Protein AF-A0A1Y4T769-F1 (afdb_monomer_lite)

Structure (mmCIF, N/CA/C/O backbone):
data_AF-A0A1Y4T769-F1
#
_entry.id   AF-A0A1Y4T769-F1
#
loop_
_atom_site.group_PDB
_atom_site.id
_atom_site.type_symbol
_atom_site.label_atom_id
_atom_site.label_alt_id
_atom_site.label_comp_id
_atom_site.label_asym_id
_atom_site.label_entity_id
_atom_site.label_seq_id
_atom_site.pdbx_PDB_ins_code
_atom_site.Cartn_x
_atom_site.Cartn_y
_atom_site.Cartn_z
_atom_site.occupancy
_atom_site.B_iso_or_equiv
_atom_site.auth_seq_id
_atom_site.auth_comp_id
_atom_site.auth_asym_id
_atom_site.auth_atom_id
_atom_site.pdbx_PDB_model_num
ATOM 1 N N . MET A 1 1 ? -13.156 21.981 20.671 1.00 37.50 1 MET A N 1
ATOM 2 C CA . MET A 1 1 ? -13.822 21.165 19.630 1.00 37.50 1 MET A CA 1
ATOM 3 C C . MET A 1 1 ? -13.003 19.905 19.395 1.00 37.50 1 MET A C 1
ATOM 5 O O . MET A 1 1 ? -11.906 20.004 18.865 1.00 37.50 1 MET A O 1
ATOM 9 N N . SER A 1 2 ? -13.472 18.734 19.830 1.00 39.44 2 SER A N 1
ATOM 10 C CA . SER A 1 2 ? -12.835 17.467 19.451 1.00 39.44 2 SER A CA 1
ATOM 11 C C . SER A 1 2 ? -13.298 17.098 18.044 1.00 39.44 2 SER A C 1
ATOM 13 O O . SER A 1 2 ? -14.459 16.734 17.863 1.00 39.44 2 SER A O 1
ATOM 15 N N . LEU A 1 3 ? -12.422 17.207 17.047 1.00 48.12 3 LEU A N 1
ATOM 16 C CA . LEU A 1 3 ? -12.679 16.635 15.726 1.00 48.12 3 LEU A CA 1
ATOM 17 C C . LEU A 1 3 ? -12.810 15.117 15.894 1.00 48.12 3 LEU A C 1
ATOM 19 O O . LEU A 1 3 ? -11.828 14.422 16.156 1.00 48.12 3 LEU A O 1
ATOM 23 N N . THR A 1 4 ? -14.031 14.597 15.791 1.00 55.31 4 THR A N 1
ATOM 24 C CA . THR A 1 4 ? -14.309 13.160 15.766 1.00 55.31 4 THR A CA 1
ATOM 25 C C . THR A 1 4 ? -13.906 12.608 14.400 1.00 55.31 4 THR A C 1
ATOM 27 O O . THR A 1 4 ? -14.740 12.299 13.555 1.00 55.31 4 THR A O 1
ATOM 30 N N . LEU A 1 5 ? -12.595 12.510 14.156 1.00 62.31 5 LEU A N 1
ATOM 31 C CA . LEU A 1 5 ? -12.047 11.834 12.981 1.00 62.31 5 LEU A CA 1
ATOM 32 C C . LEU A 1 5 ? -12.505 10.371 13.007 1.00 62.31 5 LEU A C 1
ATOM 34 O O . LEU A 1 5 ? -12.062 9.564 13.825 1.00 62.31 5 LEU A O 1
ATOM 38 N N . THR A 1 6 ? -13.458 10.049 12.134 1.00 71.69 6 THR A N 1
ATOM 39 C CA . THR A 1 6 ? -14.013 8.701 12.009 1.00 71.69 6 THR A CA 1
ATOM 40 C C . THR A 1 6 ? -13.158 7.858 11.080 1.00 71.69 6 THR A C 1
ATOM 42 O O . THR A 1 6 ? -12.373 8.371 10.279 1.00 71.69 6 THR A O 1
ATOM 45 N N . ARG A 1 7 ? -13.342 6.531 11.144 1.00 73.75 7 ARG A N 1
ATOM 46 C CA . ARG A 1 7 ? -12.541 5.626 10.320 1.00 73.75 7 ARG A CA 1
ATOM 47 C C . ARG A 1 7 ? -12.678 5.842 8.813 1.00 73.75 7 ARG A C 1
ATOM 49 O O . ARG A 1 7 ? -11.733 5.677 8.051 1.00 73.75 7 ARG A O 1
ATOM 56 N N . LYS A 1 8 ? -13.843 6.333 8.406 1.00 77.75 8 LYS A N 1
ATOM 57 C CA . LYS A 1 8 ? -14.161 6.673 7.021 1.00 77.75 8 LYS A CA 1
ATOM 58 C C . LYS A 1 8 ? -13.274 7.787 6.468 1.00 77.75 8 LYS A C 1
ATOM 60 O O . LYS A 1 8 ? -12.891 7.716 5.306 1.00 77.75 8 LYS A O 1
ATOM 65 N N . THR A 1 9 ? -12.930 8.784 7.286 1.00 79.81 9 THR A N 1
ATOM 66 C CA . THR A 1 9 ? -12.164 9.949 6.829 1.00 79.81 9 THR A CA 1
ATOM 67 C C . THR A 1 9 ? -10.761 9.556 6.377 1.00 79.81 9 THR A C 1
ATOM 69 O O . THR A 1 9 ? -10.325 10.000 5.321 1.00 79.81 9 THR A O 1
ATOM 72 N N . TYR A 1 10 ? -10.068 8.674 7.103 1.00 82.94 10 TYR A N 1
ATOM 73 C CA . TYR A 1 10 ? -8.731 8.253 6.678 1.00 82.94 10 TYR A CA 1
ATOM 74 C C . TYR A 1 10 ? -8.758 7.213 5.553 1.00 82.94 10 TYR A C 1
ATOM 76 O O . TYR A 1 10 ? -7.892 7.272 4.686 1.00 82.94 10 TYR A O 1
ATOM 84 N N . TYR A 1 11 ? -9.757 6.319 5.490 1.00 84.69 11 TYR A N 1
ATOM 85 C CA . TYR A 1 11 ? -9.912 5.453 4.312 1.00 84.69 11 TYR A CA 1
ATOM 86 C C . TYR A 1 11 ? -10.133 6.289 3.044 1.00 84.69 11 TYR A C 1
ATOM 88 O O . TYR A 1 11 ? -9.580 5.961 2.001 1.00 84.69 11 TYR A O 1
ATOM 96 N N . LEU A 1 12 ? -10.869 7.402 3.138 1.00 84.75 12 LEU A N 1
ATOM 97 C CA . LEU A 1 12 ? -11.077 8.326 2.021 1.00 84.75 12 LEU A CA 1
ATOM 98 C C . LEU A 1 12 ? -9.780 9.031 1.593 1.00 84.75 12 LEU A C 1
ATOM 100 O O . LEU A 1 12 ? -9.513 9.117 0.397 1.00 84.75 12 LEU A O 1
ATOM 104 N N . LEU A 1 13 ? -8.941 9.462 2.544 1.00 85.25 13 LEU A N 1
ATOM 105 C CA . LEU A 1 13 ? -7.601 9.989 2.237 1.00 85.25 13 LEU A CA 1
ATOM 106 C C . LEU A 1 13 ? -6.728 8.945 1.531 1.00 85.25 13 LEU A C 1
ATOM 108 O O . LEU A 1 13 ? -6.054 9.266 0.555 1.00 85.25 13 LEU A O 1
ATOM 112 N N . GLY A 1 14 ? -6.787 7.690 1.980 1.00 85.75 14 GLY A N 1
ATOM 113 C CA . GLY A 1 14 ? -6.108 6.577 1.325 1.00 85.75 14 GLY A CA 1
ATOM 114 C C . GLY A 1 14 ? -6.614 6.327 -0.099 1.00 85.75 14 GLY A C 1
ATOM 115 O O . GLY A 1 14 ? -5.809 6.117 -1.002 1.00 85.75 14 GLY A O 1
ATOM 116 N N . ILE A 1 15 ? -7.931 6.387 -0.329 1.00 88.44 15 ILE A N 1
ATOM 117 C CA . ILE A 1 15 ? -8.523 6.225 -1.669 1.00 88.44 15 ILE A CA 1
ATOM 118 C C . ILE A 1 15 ? -8.044 7.345 -2.596 1.00 88.44 15 ILE A C 1
ATOM 120 O O . ILE A 1 15 ? -7.664 7.068 -3.732 1.00 88.44 15 ILE A O 1
ATOM 124 N N . LEU A 1 16 ? -7.996 8.588 -2.107 1.00 87.94 16 LEU A N 1
ATOM 125 C CA . LEU A 1 16 ? -7.474 9.720 -2.873 1.00 87.94 16 LEU A CA 1
ATOM 126 C C . LEU A 1 16 ? -5.983 9.537 -3.205 1.00 87.94 16 LEU A C 1
ATOM 128 O O . LEU A 1 16 ? -5.581 9.747 -4.347 1.00 87.94 16 LEU A O 1
ATOM 132 N N . ALA A 1 17 ? -5.177 9.066 -2.246 1.00 86.69 17 ALA A N 1
ATOM 133 C CA . ALA A 1 17 ? -3.767 8.747 -2.472 1.00 86.69 17 ALA A CA 1
ATOM 134 C C . ALA A 1 17 ? -3.585 7.669 -3.551 1.00 86.69 17 ALA A C 1
ATOM 136 O O . ALA A 1 17 ? -2.731 7.783 -4.432 1.00 86.69 17 ALA A O 1
ATOM 137 N N . VAL A 1 18 ? -4.402 6.616 -3.498 1.00 89.00 18 VAL A N 1
ATOM 138 C CA . VAL A 1 18 ? -4.386 5.549 -4.498 1.00 89.00 18 VAL A CA 1
ATOM 139 C C . VAL A 1 18 ? -4.821 6.068 -5.866 1.00 89.00 18 VAL A C 1
ATOM 141 O O . VAL A 1 18 ? -4.182 5.712 -6.849 1.00 89.00 18 VAL A O 1
ATOM 144 N N . ALA A 1 19 ? -5.828 6.938 -5.949 1.00 87.56 19 ALA A N 1
ATOM 145 C CA . ALA A 1 19 ? -6.260 7.534 -7.213 1.00 87.56 19 ALA A CA 1
ATOM 146 C C . ALA A 1 19 ? -5.136 8.347 -7.881 1.00 87.56 19 ALA A C 1
ATOM 148 O O . ALA A 1 19 ? -4.890 8.191 -9.077 1.00 87.56 19 ALA A O 1
ATOM 149 N N . CYS A 1 20 ? -4.394 9.145 -7.105 1.00 85.50 20 CYS A N 1
ATOM 150 C CA . CYS A 1 20 ? -3.212 9.857 -7.599 1.00 85.50 20 CYS A CA 1
ATOM 151 C C . CYS A 1 20 ? -2.125 8.889 -8.102 1.00 85.50 20 CYS A C 1
ATOM 153 O O . CYS A 1 20 ? -1.580 9.086 -9.190 1.00 85.50 20 CYS A O 1
ATOM 155 N N . ASN A 1 21 ? -1.852 7.809 -7.360 1.00 85.81 21 ASN A N 1
ATOM 156 C CA . ASN A 1 21 ? -0.893 6.786 -7.783 1.00 85.81 21 ASN A CA 1
ATOM 157 C C . ASN A 1 21 ? -1.349 6.024 -9.038 1.00 85.81 21 ASN A C 1
ATOM 159 O O . ASN A 1 21 ? -0.516 5.730 -9.890 1.00 85.81 21 ASN A O 1
ATOM 163 N N . MET A 1 22 ? -2.645 5.726 -9.177 1.00 87.81 22 MET A N 1
ATOM 164 C CA . MET A 1 22 ? -3.218 5.078 -10.362 1.00 87.81 22 MET A CA 1
ATOM 165 C C . MET A 1 22 ? -3.055 5.947 -11.604 1.00 87.81 22 MET A C 1
ATOM 167 O O . MET A 1 22 ? -2.607 5.458 -12.637 1.00 87.81 22 MET A O 1
ATOM 171 N N . PHE A 1 23 ? -3.384 7.238 -11.502 1.00 85.94 23 PHE A N 1
ATOM 172 C CA . PHE A 1 23 ? -3.234 8.173 -12.616 1.00 85.94 23 PHE A CA 1
ATOM 173 C C . PHE A 1 23 ? -1.783 8.235 -13.091 1.00 85.94 23 PHE A C 1
ATOM 175 O O . PHE A 1 23 ? -1.490 8.150 -14.280 1.00 85.94 23 PHE A O 1
ATOM 182 N N . ASN A 1 24 ? -0.860 8.292 -12.140 1.00 84.06 24 ASN A N 1
ATOM 183 C CA . ASN A 1 24 ? 0.553 8.304 -12.448 1.00 84.06 24 ASN A CA 1
ATOM 184 C C . ASN A 1 24 ? 1.072 6.957 -13.001 1.00 84.06 24 ASN A C 1
ATOM 186 O O . ASN A 1 24 ? 1.889 6.940 -13.919 1.00 84.06 24 ASN A O 1
ATOM 190 N N . ALA A 1 25 ? 0.563 5.826 -12.512 1.00 84.06 25 ALA A N 1
ATOM 191 C CA . ALA A 1 25 ? 0.874 4.513 -13.072 1.00 84.06 25 ALA A CA 1
ATOM 192 C C . ALA A 1 25 ? 0.408 4.383 -14.534 1.00 84.06 25 ALA A C 1
ATOM 194 O O . ALA A 1 25 ? 1.129 3.816 -15.349 1.00 84.06 25 ALA A O 1
ATOM 195 N N . ILE A 1 26 ? -0.746 4.960 -14.890 1.00 85.75 26 ILE A N 1
ATOM 196 C CA . ILE A 1 26 ? -1.226 5.009 -16.280 1.00 85.75 26 ILE A CA 1
ATOM 197 C C . ILE A 1 26 ? -0.269 5.828 -17.156 1.00 85.75 26 ILE A C 1
ATOM 199 O O . ILE A 1 26 ? 0.095 5.372 -18.235 1.00 85.75 26 ILE A O 1
ATOM 203 N N . LEU A 1 27 ? 0.200 6.985 -16.682 1.00 83.88 27 LEU A N 1
ATOM 204 C CA . LEU A 1 27 ? 1.161 7.811 -17.428 1.00 83.88 27 LEU A CA 1
ATOM 205 C C . LEU A 1 27 ? 2.496 7.095 -17.673 1.00 83.88 27 LEU A C 1
ATOM 207 O O . LEU A 1 27 ? 3.067 7.188 -18.760 1.00 83.88 27 LEU A O 1
ATOM 211 N N . LEU A 1 28 ? 2.968 6.329 -16.686 1.00 80.81 28 LEU A N 1
ATOM 212 C CA . LEU A 1 28 ? 4.160 5.488 -16.827 1.00 80.81 28 LEU A CA 1
ATOM 213 C C . LEU A 1 28 ? 3.974 4.371 -17.865 1.00 80.81 28 LEU A C 1
ATOM 215 O O . LEU A 1 28 ? 4.945 3.970 -18.506 1.00 80.81 28 LEU A O 1
ATOM 219 N N . LEU A 1 29 ? 2.747 3.872 -18.046 1.00 82.00 29 LEU A N 1
ATOM 220 C CA . LEU A 1 29 ? 2.419 2.878 -19.074 1.00 82.00 29 LEU A CA 1
ATOM 221 C C . LEU A 1 29 ? 2.307 3.496 -20.473 1.00 82.00 29 LEU A C 1
ATOM 223 O O . LEU A 1 29 ? 2.632 2.828 -21.451 1.00 82.00 29 LEU A O 1
ATOM 227 N N . THR A 1 30 ? 1.907 4.766 -20.589 1.00 80.44 30 THR A N 1
ATOM 228 C CA . THR A 1 30 ? 1.845 5.488 -21.875 1.00 80.44 30 THR A CA 1
ATOM 229 C C . THR A 1 30 ? 3.195 6.061 -22.318 1.00 80.44 30 THR A C 1
ATOM 231 O O . THR A 1 30 ? 3.254 6.793 -23.304 1.00 80.44 30 THR A O 1
ATOM 234 N N . GLY A 1 31 ? 4.283 5.768 -21.596 1.00 69.62 31 GLY A N 1
ATOM 235 C CA . GLY A 1 31 ? 5.624 6.290 -21.885 1.00 69.62 31 GLY A CA 1
ATOM 236 C C . GLY A 1 31 ? 5.773 7.792 -21.622 1.00 69.62 31 GLY A C 1
ATOM 237 O O . GLY A 1 31 ? 6.761 8.397 -22.034 1.00 69.62 31 GLY A O 1
ATOM 238 N N . SER A 1 32 ? 4.794 8.407 -20.955 1.00 69.50 32 SER A N 1
ATOM 239 C CA . SER A 1 32 ? 4.824 9.819 -20.581 1.00 69.50 32 SER A CA 1
ATOM 240 C C . SER A 1 32 ? 5.658 10.014 -19.315 1.00 69.50 32 SER A C 1
ATOM 242 O O . SER A 1 32 ? 5.808 9.100 -18.500 1.00 69.50 32 SER A O 1
ATOM 244 N N . THR A 1 33 ? 6.220 11.209 -19.133 1.00 64.50 33 THR A N 1
ATOM 245 C CA . THR A 1 33 ? 6.970 11.518 -17.913 1.00 64.50 33 THR A CA 1
ATOM 246 C C . THR A 1 33 ? 6.046 11.439 -16.692 1.00 64.50 33 THR A C 1
ATOM 248 O O . THR A 1 33 ? 4.904 11.906 -16.753 1.00 64.50 33 THR A O 1
ATOM 251 N N . PRO A 1 34 ? 6.502 10.838 -15.578 1.00 62.59 34 PRO A N 1
ATOM 252 C CA . PRO A 1 34 ? 5.689 10.750 -14.375 1.00 62.59 34 PRO A CA 1
ATOM 253 C C . PRO A 1 34 ? 5.382 12.147 -13.833 1.00 62.59 34 PRO A C 1
ATOM 255 O O . PRO A 1 34 ? 6.224 13.052 -13.864 1.00 62.59 34 PRO A O 1
ATOM 258 N N . LEU A 1 35 ? 4.171 12.321 -13.304 1.00 59.94 35 LEU A N 1
ATOM 259 C CA . LEU A 1 35 ? 3.781 13.561 -12.643 1.00 59.94 35 LEU A CA 1
ATOM 260 C C . LEU A 1 35 ? 4.380 13.579 -11.241 1.00 59.94 35 LEU A C 1
ATOM 262 O O . LEU A 1 35 ? 3.765 13.095 -10.289 1.00 59.94 35 LEU A O 1
ATOM 266 N N . SER A 1 36 ? 5.547 14.208 -11.108 1.00 67.56 36 SER A N 1
ATOM 267 C CA . SER A 1 36 ? 6.223 14.403 -9.818 1.00 67.56 36 SER A CA 1
ATOM 268 C C . SER A 1 36 ? 5.284 14.977 -8.747 1.00 67.56 36 SER A C 1
ATOM 270 O O . SER A 1 36 ? 5.287 14.529 -7.603 1.00 67.56 36 SER A O 1
ATOM 272 N N . LEU A 1 37 ? 4.403 15.911 -9.126 1.00 69.88 37 LEU A N 1
ATOM 273 C CA . LEU A 1 37 ? 3.389 16.483 -8.238 1.00 69.88 37 LEU A CA 1
ATOM 274 C C . LEU A 1 37 ? 2.369 15.439 -7.748 1.00 69.88 37 LEU A C 1
ATOM 276 O O . LEU A 1 37 ? 2.051 15.403 -6.561 1.00 69.88 37 LEU A O 1
ATOM 280 N N . GLY A 1 38 ? 1.846 14.602 -8.648 1.00 70.31 38 GLY A N 1
ATOM 281 C CA . GLY A 1 38 ? 0.799 13.627 -8.326 1.00 70.31 38 GLY A CA 1
ATOM 282 C C . GLY A 1 38 ? 1.288 12.560 -7.353 1.00 70.31 38 GLY A C 1
ATOM 283 O O . GLY A 1 38 ? 0.574 12.185 -6.423 1.00 70.31 38 GLY A O 1
ATOM 284 N N . GLU A 1 39 ? 2.536 12.132 -7.510 1.00 72.44 39 GLU A N 1
ATOM 285 C CA . GLU A 1 39 ? 3.163 11.205 -6.575 1.00 72.44 39 GLU A CA 1
ATOM 286 C C . GLU A 1 39 ? 3.463 11.847 -5.228 1.00 72.44 39 GLU A C 1
ATOM 288 O O . GLU A 1 39 ? 3.131 11.260 -4.202 1.00 72.44 39 GLU A O 1
ATOM 293 N N . ASN A 1 40 ? 3.997 13.069 -5.206 1.00 76.50 40 ASN A N 1
ATOM 294 C CA . ASN A 1 40 ? 4.221 13.795 -3.956 1.00 76.50 40 ASN A CA 1
ATOM 295 C C . ASN A 1 40 ? 2.910 13.958 -3.165 1.00 76.50 40 ASN A C 1
ATOM 297 O O . ASN A 1 40 ? 2.877 13.715 -1.958 1.00 76.50 40 ASN A O 1
ATOM 301 N N . ILE A 1 41 ? 1.802 14.277 -3.845 1.00 79.75 41 ILE A N 1
ATOM 302 C CA . ILE A 1 41 ? 0.466 14.333 -3.232 1.00 79.75 41 ILE A CA 1
ATOM 303 C C . ILE A 1 41 ? 0.055 12.957 -2.694 1.00 79.75 41 ILE A C 1
ATOM 305 O O . ILE A 1 41 ? -0.391 12.858 -1.551 1.00 79.75 41 ILE A O 1
ATOM 309 N N . ALA A 1 42 ? 0.233 11.883 -3.469 1.00 82.31 42 ALA A N 1
ATOM 310 C CA . ALA A 1 42 ? -0.100 10.528 -3.034 1.00 82.31 42 ALA A CA 1
ATOM 311 C C . ALA A 1 42 ? 0.713 10.084 -1.806 1.00 82.31 42 ALA A C 1
ATOM 313 O O . ALA A 1 42 ? 0.166 9.472 -0.882 1.00 82.31 42 ALA A O 1
ATOM 314 N N . PHE A 1 43 ? 2.003 10.418 -1.765 1.00 80.44 43 PHE A N 1
ATOM 315 C CA . PHE A 1 43 ? 2.886 10.166 -0.629 1.00 80.44 43 PHE A CA 1
ATOM 316 C C . PHE A 1 43 ? 2.419 10.922 0.615 1.00 80.44 43 PHE A C 1
ATOM 318 O O . PHE A 1 43 ? 2.222 10.306 1.664 1.00 80.44 43 PHE A O 1
ATOM 325 N N . VAL A 1 44 ? 2.161 12.226 0.497 1.00 83.00 44 VAL A N 1
ATOM 326 C CA . VAL A 1 44 ? 1.678 13.055 1.613 1.00 83.00 44 VAL A CA 1
ATOM 327 C C . VAL A 1 44 ? 0.328 12.558 2.128 1.00 83.00 44 VAL A C 1
ATOM 329 O O . VAL A 1 44 ? 0.148 12.419 3.336 1.00 83.00 44 VAL A O 1
ATOM 332 N N . LEU A 1 45 ? -0.610 12.224 1.238 1.00 84.94 45 LEU A N 1
ATOM 333 C CA . LEU A 1 45 ? -1.918 11.685 1.620 1.00 84.94 45 LEU A CA 1
ATOM 334 C C . LEU A 1 45 ? -1.802 10.325 2.321 1.00 84.94 45 LEU A C 1
ATOM 336 O O . LEU A 1 45 ? -2.494 10.089 3.313 1.00 84.94 45 LEU A O 1
ATOM 340 N N . THR A 1 46 ? -0.901 9.452 1.859 1.00 85.19 46 THR A N 1
ATOM 341 C CA . THR A 1 46 ? -0.614 8.169 2.523 1.00 85.19 46 THR A CA 1
ATOM 342 C C . THR A 1 46 ? -0.003 8.400 3.909 1.00 85.19 46 THR A C 1
ATOM 344 O O . THR A 1 46 ? -0.396 7.748 4.877 1.00 85.19 46 THR A O 1
ATOM 347 N N . GLY A 1 47 ? 0.903 9.372 4.042 1.00 83.31 47 GLY A N 1
ATOM 348 C CA . GLY A 1 47 ? 1.478 9.764 5.328 1.00 83.31 47 GLY A CA 1
ATOM 349 C C . GLY A 1 47 ? 0.434 10.320 6.303 1.00 83.31 47 GLY A C 1
ATOM 350 O O . GLY A 1 47 ? 0.376 9.894 7.457 1.00 83.31 47 GLY A O 1
ATOM 351 N N . LEU A 1 48 ? -0.450 11.204 5.830 1.00 84.50 48 LEU A N 1
ATOM 352 C CA . LEU A 1 48 ? -1.565 11.743 6.615 1.00 84.50 48 LEU A CA 1
ATOM 353 C C . LEU A 1 48 ? -2.538 10.647 7.058 1.00 84.50 48 LEU A C 1
ATOM 355 O O . LEU A 1 48 ? -2.967 10.643 8.212 1.00 84.50 48 LEU A O 1
ATOM 359 N N . MET A 1 49 ? -2.849 9.689 6.179 1.00 86.88 49 MET A N 1
ATOM 360 C CA . MET A 1 49 ? -3.665 8.523 6.523 1.00 86.88 49 MET A CA 1
ATOM 361 C C . MET A 1 49 ? -3.057 7.755 7.705 1.00 86.88 49 MET A C 1
ATOM 363 O O . MET A 1 49 ? -3.769 7.456 8.664 1.00 86.88 49 MET A O 1
ATOM 367 N N . LEU A 1 50 ? -1.751 7.469 7.670 1.00 83.50 50 LEU A N 1
ATOM 368 C CA . LEU A 1 50 ? -1.054 6.740 8.737 1.00 83.50 50 LEU A CA 1
ATOM 369 C C . LEU A 1 50 ? -0.986 7.535 10.049 1.00 83.50 50 LEU A C 1
ATOM 371 O O . LEU A 1 50 ? -1.200 6.962 11.119 1.00 83.50 50 LEU A O 1
ATOM 375 N N . LEU A 1 51 ? -0.738 8.846 9.983 1.00 83.50 51 LEU A N 1
ATOM 376 C CA . LEU A 1 51 ? -0.735 9.727 11.157 1.00 83.50 51 LEU A CA 1
ATOM 377 C C . LEU A 1 51 ? -2.107 9.798 11.823 1.00 83.50 51 LEU A C 1
ATOM 379 O O . LEU A 1 51 ? -2.218 9.648 13.041 1.00 83.50 51 LEU A O 1
ATOM 383 N N . PHE A 1 52 ? -3.163 9.997 11.037 1.00 82.31 52 PHE A N 1
ATOM 384 C CA . PHE A 1 52 ? -4.522 10.035 11.569 1.00 82.31 52 PHE A CA 1
ATOM 385 C C . PHE A 1 52 ? -4.956 8.683 12.116 1.00 82.31 52 PHE A C 1
ATOM 387 O O . PHE A 1 52 ? -5.644 8.651 13.135 1.00 82.31 52 PHE A O 1
ATOM 394 N N . LEU A 1 53 ? -4.506 7.578 11.516 1.00 79.69 53 LEU A N 1
ATOM 395 C CA . LEU A 1 53 ? -4.703 6.250 12.083 1.00 79.69 53 LEU A CA 1
ATOM 396 C C . LEU A 1 53 ? -4.016 6.143 13.454 1.00 79.69 53 LEU A C 1
ATOM 398 O O . LEU A 1 53 ? -4.673 5.791 14.430 1.00 79.69 53 LEU A O 1
ATOM 402 N N . ALA A 1 54 ? -2.743 6.535 13.572 1.00 77.12 54 ALA A N 1
ATOM 403 C CA . ALA A 1 54 ? -2.006 6.526 14.842 1.00 77.12 54 ALA A CA 1
ATOM 404 C C . ALA A 1 54 ? -2.650 7.415 15.928 1.00 77.12 54 ALA A C 1
ATOM 406 O O . ALA A 1 54 ? -2.600 7.088 17.117 1.00 77.12 54 ALA A O 1
ATOM 407 N N . ALA A 1 55 ? -3.288 8.517 15.528 1.00 74.88 55 ALA A N 1
ATOM 408 C CA . ALA A 1 55 ? -3.948 9.461 16.428 1.00 74.88 55 ALA A CA 1
ATOM 409 C C . ALA A 1 55 ? -5.290 8.958 17.003 1.00 74.88 55 ALA A C 1
ATOM 411 O O . ALA A 1 55 ? -5.831 9.569 17.929 1.00 74.88 55 ALA A O 1
ATOM 412 N N . LEU A 1 56 ? -5.845 7.844 16.509 1.00 74.31 56 LEU A N 1
ATOM 413 C CA . LEU A 1 56 ? -7.123 7.323 17.002 1.00 74.31 56 LEU A CA 1
ATOM 414 C C . LEU A 1 56 ? -7.023 6.831 18.452 1.00 74.31 56 LEU A C 1
ATOM 416 O O . LEU A 1 56 ? -6.114 6.096 18.843 1.00 74.31 56 LEU A O 1
ATOM 420 N N . ARG A 1 57 ? -8.026 7.185 19.264 1.00 55.66 57 ARG A N 1
ATOM 421 C CA . ARG A 1 57 ? -8.105 6.783 20.680 1.00 55.66 57 ARG A CA 1
ATOM 422 C C . ARG A 1 57 ? -8.236 5.267 20.886 1.00 55.66 57 ARG A C 1
ATOM 424 O O . ARG A 1 57 ? -7.685 4.763 21.853 1.00 55.66 57 ARG A O 1
ATOM 431 N N . ASN A 1 58 ? -8.872 4.549 19.959 1.00 64.75 58 ASN A N 1
ATOM 432 C CA . ASN A 1 58 ? -9.231 3.126 20.097 1.00 64.75 58 ASN A CA 1
ATOM 433 C C . ASN A 1 58 ? -8.199 2.148 19.500 1.00 64.75 58 ASN A C 1
ATOM 435 O O . ASN A 1 58 ? -8.574 1.086 19.008 1.00 64.75 58 ASN A O 1
ATOM 439 N N . ILE A 1 59 ? -6.920 2.521 19.464 1.00 67.25 59 ILE A N 1
ATOM 440 C CA . ILE A 1 59 ? -5.836 1.696 18.911 1.00 67.25 59 ILE A CA 1
ATOM 441 C C . ILE A 1 59 ? -4.835 1.386 20.025 1.00 67.25 59 ILE A C 1
ATOM 443 O O . ILE A 1 59 ? -4.536 2.257 20.849 1.00 67.25 59 ILE A O 1
ATOM 447 N N . SER A 1 60 ? -4.330 0.151 20.065 1.00 74.31 60 SER A N 1
ATOM 448 C CA . SER A 1 60 ? -3.360 -0.280 21.077 1.00 74.31 60 SER A CA 1
ATOM 449 C C . SER A 1 60 ? -2.018 0.446 20.906 1.00 74.31 60 SER A C 1
ATOM 451 O O . SER A 1 60 ? -1.660 0.877 19.809 1.00 74.31 60 SER A O 1
ATOM 453 N N . GLY A 1 61 ? -1.245 0.594 21.987 1.00 74.88 61 GLY A N 1
ATOM 454 C CA . GLY A 1 61 ? 0.023 1.339 21.951 1.00 74.88 61 GLY A CA 1
ATOM 455 C C . GLY A 1 61 ? 1.029 0.808 20.918 1.00 74.88 61 GLY A C 1
ATOM 456 O O . GLY A 1 61 ? 1.719 1.590 20.266 1.00 74.88 61 GLY A O 1
ATOM 457 N N . SER A 1 62 ? 1.057 -0.509 20.700 1.00 77.00 62 SER A N 1
ATOM 458 C CA . SER A 1 62 ? 1.934 -1.155 19.717 1.00 77.00 62 SER A CA 1
ATOM 459 C C . SER A 1 62 ? 1.519 -0.876 18.266 1.00 77.00 62 SER A C 1
ATOM 461 O O . SER A 1 62 ? 2.375 -0.664 17.411 1.00 77.00 62 SER A O 1
ATOM 463 N N . GLU A 1 63 ? 0.221 -0.815 17.972 1.00 76.94 63 GLU A N 1
ATOM 464 C CA . GLU A 1 63 ? -0.302 -0.457 16.646 1.00 76.94 63 GLU A CA 1
ATOM 465 C C . GLU A 1 63 ? -0.041 1.017 16.315 1.00 76.94 63 GLU A C 1
ATOM 467 O O . GLU A 1 63 ? 0.340 1.335 15.187 1.00 76.94 63 GLU A O 1
ATOM 472 N N . LYS A 1 64 ? -0.159 1.912 17.304 1.00 79.56 64 LYS A N 1
ATOM 473 C CA . LYS A 1 64 ? 0.196 3.332 17.142 1.00 79.56 64 LYS A CA 1
ATOM 474 C C . LYS A 1 64 ? 1.668 3.504 16.797 1.00 79.56 64 LYS A C 1
ATOM 476 O O . LYS A 1 64 ? 1.988 4.214 15.846 1.00 79.56 64 LYS A O 1
ATOM 481 N N . ALA A 1 65 ? 2.547 2.811 17.523 1.00 78.88 65 ALA A N 1
ATOM 482 C CA . ALA A 1 65 ? 3.981 2.831 17.259 1.00 78.88 65 ALA A CA 1
ATOM 483 C C . ALA A 1 65 ? 4.309 2.317 15.848 1.00 78.88 65 ALA A C 1
ATOM 485 O O . ALA A 1 65 ? 5.116 2.926 15.155 1.00 78.88 65 ALA A O 1
ATOM 486 N N . ARG A 1 66 ? 3.641 1.254 15.374 1.00 82.44 66 ARG A N 1
ATOM 487 C CA . ARG A 1 66 ? 3.823 0.729 14.005 1.00 82.44 66 ARG A CA 1
ATOM 488 C C . ARG A 1 66 ? 3.354 1.701 12.923 1.00 82.44 66 ARG A C 1
ATOM 490 O O . ARG A 1 66 ? 4.039 1.846 11.911 1.00 82.44 66 ARG A O 1
ATOM 497 N N . CYS A 1 67 ? 2.217 2.367 13.121 1.00 79.94 67 CYS A N 1
ATOM 498 C CA . CYS A 1 67 ? 1.720 3.383 12.188 1.00 79.94 67 CYS A CA 1
ATOM 499 C C . CYS A 1 67 ? 2.663 4.589 12.131 1.00 79.94 67 CYS A C 1
ATOM 501 O O . CYS A 1 67 ? 3.019 5.043 11.046 1.00 79.94 67 CYS A O 1
ATOM 503 N N . PHE A 1 68 ? 3.116 5.059 13.296 1.00 83.12 68 PHE A N 1
ATOM 504 C CA . PHE A 1 68 ? 4.067 6.160 13.398 1.00 83.12 68 PHE A CA 1
ATOM 505 C C . PHE A 1 68 ? 5.425 5.800 12.784 1.00 83.12 68 PHE A C 1
ATOM 507 O O . PHE A 1 68 ? 5.969 6.581 12.014 1.00 83.12 68 PHE A O 1
ATOM 514 N N . LEU A 1 69 ? 5.935 4.592 13.035 1.00 83.69 69 LEU A N 1
ATOM 515 C CA . LEU A 1 69 ? 7.162 4.101 12.409 1.00 83.69 69 LEU A CA 1
ATOM 516 C C . LEU A 1 69 ? 7.021 4.022 10.886 1.00 83.69 69 LEU A C 1
ATOM 518 O O . LEU A 1 69 ? 7.920 4.451 10.178 1.00 83.69 69 LEU A O 1
ATOM 522 N N . SER A 1 70 ? 5.889 3.527 10.376 1.00 82.75 70 SER A N 1
ATOM 523 C CA . SER A 1 70 ? 5.630 3.479 8.926 1.00 82.75 70 SER A CA 1
ATOM 524 C C . SER A 1 70 ? 5.607 4.879 8.319 1.00 82.75 70 SER A C 1
ATOM 526 O O . SER A 1 70 ? 6.179 5.097 7.259 1.00 82.75 70 SER A O 1
ATOM 528 N N . PHE A 1 71 ? 5.009 5.847 9.018 1.00 84.06 71 PHE A N 1
ATOM 529 C CA . PHE A 1 71 ? 5.048 7.250 8.619 1.00 84.06 71 PHE A CA 1
ATOM 530 C C . PHE A 1 71 ? 6.481 7.809 8.599 1.00 84.06 71 PHE A C 1
ATOM 532 O O . PHE A 1 71 ? 6.881 8.426 7.616 1.00 84.06 71 PHE A O 1
ATOM 539 N N . VAL A 1 72 ? 7.273 7.559 9.646 1.00 81.69 72 VAL A N 1
ATOM 540 C CA . VAL A 1 72 ? 8.674 8.006 9.717 1.00 81.69 72 VAL A CA 1
ATOM 541 C C . VAL A 1 72 ? 9.521 7.350 8.626 1.00 81.69 72 VAL A C 1
ATOM 543 O O . VAL A 1 72 ? 10.322 8.035 8.004 1.00 81.69 72 VAL A O 1
ATOM 546 N N . LEU A 1 73 ? 9.326 6.061 8.339 1.00 79.88 73 LEU A N 1
ATOM 547 C CA . LEU A 1 73 ? 10.012 5.356 7.251 1.00 79.88 73 LEU A CA 1
ATOM 548 C C . LEU A 1 73 ? 9.637 5.917 5.877 1.00 79.88 73 LEU A C 1
ATOM 550 O O . LEU A 1 73 ? 10.503 6.052 5.016 1.00 79.88 73 LEU A O 1
ATOM 554 N N . LEU A 1 74 ? 8.368 6.284 5.685 1.00 77.94 74 LEU A N 1
ATOM 555 C CA . LEU A 1 74 ? 7.908 6.953 4.471 1.00 77.94 74 LEU A CA 1
ATOM 556 C C . LEU A 1 74 ? 8.579 8.330 4.297 1.00 77.94 74 LEU A C 1
ATOM 558 O O . LEU A 1 74 ? 8.905 8.708 3.176 1.00 77.94 74 LEU A O 1
ATOM 562 N N . LEU A 1 75 ? 8.806 9.059 5.397 1.00 75.12 75 LEU A N 1
ATOM 563 C CA . LEU A 1 75 ? 9.470 10.370 5.412 1.00 75.12 75 LEU A CA 1
ATOM 564 C C . LEU A 1 75 ? 11.000 10.269 5.263 1.00 75.12 75 LEU A C 1
ATOM 566 O O . LEU A 1 75 ? 11.617 11.137 4.655 1.00 75.12 75 LEU A O 1
ATOM 570 N N . ALA A 1 76 ? 11.610 9.223 5.825 1.00 67.38 76 ALA A N 1
ATOM 571 C CA . ALA A 1 76 ? 13.055 8.990 5.818 1.00 67.38 76 ALA A CA 1
ATOM 572 C C . ALA A 1 76 ? 13.579 8.405 4.493 1.00 67.38 76 ALA A C 1
ATOM 574 O O . ALA A 1 76 ? 14.793 8.283 4.322 1.00 67.38 76 ALA A O 1
ATOM 575 N N . GLY A 1 77 ? 12.689 8.044 3.560 1.00 63.84 77 GLY A N 1
ATOM 576 C CA . GLY A 1 77 ? 13.068 7.657 2.204 1.00 63.84 77 GLY A CA 1
ATOM 577 C C . GLY A 1 77 ? 13.923 8.756 1.554 1.00 63.84 77 GLY A C 1
ATOM 578 O O . GLY A 1 77 ? 13.539 9.929 1.606 1.00 63.84 77 GLY A O 1
ATOM 579 N N . PRO A 1 78 ? 15.098 8.429 0.983 1.00 51.09 78 PRO A N 1
ATOM 580 C CA . PRO A 1 78 ? 16.018 9.428 0.461 1.00 51.09 78 PRO A CA 1
ATOM 581 C C . PRO A 1 78 ? 15.305 10.285 -0.595 1.00 51.09 78 PRO A C 1
ATOM 583 O O . PRO A 1 78 ? 14.830 9.778 -1.610 1.00 51.09 78 PRO A O 1
ATOM 586 N N . ALA A 1 79 ? 15.222 11.590 -0.327 1.00 50.34 79 ALA A N 1
ATOM 587 C CA . ALA A 1 79 ? 14.683 12.622 -1.216 1.00 50.34 79 ALA A CA 1
ATOM 588 C C . ALA A 1 79 ? 13.188 12.497 -1.587 1.00 50.34 79 ALA A C 1
ATOM 590 O O . ALA A 1 79 ? 12.838 12.496 -2.769 1.00 50.34 79 ALA A O 1
ATOM 591 N N . SER A 1 80 ? 12.291 12.506 -0.595 1.00 47.19 80 SER A N 1
ATOM 592 C CA . SER A 1 80 ? 10.819 12.500 -0.745 1.00 47.19 80 SER A CA 1
ATOM 593 C C . SER A 1 80 ? 10.191 13.706 -1.483 1.00 47.19 80 SER A C 1
ATOM 595 O O . SER A 1 80 ? 9.000 13.957 -1.327 1.00 47.19 80 SER A O 1
ATOM 597 N N . LEU A 1 81 ? 10.961 14.473 -2.263 1.00 47.19 81 LEU A N 1
ATOM 598 C CA . LEU A 1 81 ? 10.460 15.585 -3.081 1.00 47.19 81 LEU A CA 1
ATOM 599 C C . LEU A 1 81 ? 11.086 15.680 -4.483 1.00 47.19 81 LEU A C 1
ATOM 601 O O . LEU A 1 81 ? 10.518 16.376 -5.324 1.00 47.19 81 LEU A O 1
ATOM 605 N N . THR A 1 82 ? 12.220 15.021 -4.768 1.00 45.56 82 THR A N 1
ATOM 606 C CA . THR A 1 82 ? 12.972 15.306 -6.010 1.00 45.56 82 THR A CA 1
ATOM 607 C C . THR A 1 82 ? 13.608 14.113 -6.722 1.00 45.56 82 THR A C 1
ATOM 609 O O . THR A 1 82 ? 13.843 14.233 -7.924 1.00 45.56 82 THR A O 1
ATOM 612 N N . THR A 1 83 ? 13.832 12.957 -6.080 1.00 45.19 83 THR A N 1
ATOM 613 C CA . THR A 1 83 ? 14.506 11.832 -6.757 1.00 45.19 83 THR A CA 1
ATOM 614 C C . THR A 1 83 ? 13.762 10.516 -6.570 1.00 45.19 83 THR A C 1
ATOM 616 O O . THR A 1 83 ? 13.644 9.971 -5.475 1.00 45.19 83 THR A O 1
ATOM 619 N N . TYR A 1 84 ? 13.293 9.989 -7.699 1.00 54.25 84 TYR A N 1
ATOM 620 C CA . TYR A 1 84 ? 12.654 8.691 -7.877 1.00 54.25 84 TYR A CA 1
ATOM 621 C C . TYR A 1 84 ? 13.621 7.538 -7.628 1.00 54.25 84 TYR A C 1
ATOM 623 O O . TYR A 1 84 ? 14.068 6.854 -8.548 1.00 54.25 84 TYR A O 1
ATOM 631 N N . ALA A 1 85 ? 13.962 7.316 -6.367 1.00 62.53 85 ALA A N 1
ATOM 632 C CA . ALA A 1 85 ? 14.746 6.160 -6.006 1.00 62.53 85 ALA A CA 1
ATOM 633 C C . ALA A 1 85 ? 13.822 4.924 -5.947 1.00 62.53 85 ALA A C 1
ATOM 635 O O . ALA A 1 85 ? 12.788 4.966 -5.271 1.00 62.53 85 ALA A O 1
ATOM 636 N N . PRO A 1 86 ? 14.178 3.802 -6.597 1.00 68.31 86 PRO A N 1
ATOM 637 C CA . PRO A 1 86 ? 13.450 2.531 -6.498 1.00 68.31 86 PRO A CA 1
ATOM 638 C C . PRO A 1 86 ? 13.170 2.087 -5.048 1.00 68.31 86 PRO A C 1
ATOM 640 O O . PRO A 1 86 ? 12.164 1.436 -4.764 1.00 68.31 86 PRO A O 1
ATOM 643 N N . ILE A 1 87 ? 14.011 2.535 -4.112 1.00 71.12 87 ILE A N 1
ATOM 644 C CA . ILE A 1 87 ? 13.866 2.325 -2.672 1.00 71.12 87 ILE A CA 1
ATOM 645 C C . ILE A 1 87 ? 12.608 2.987 -2.078 1.00 71.12 87 ILE A C 1
ATOM 647 O O . ILE A 1 87 ? 11.961 2.394 -1.220 1.00 71.12 87 ILE A O 1
ATOM 651 N N . ASN A 1 88 ? 12.189 4.159 -2.573 1.00 75.12 88 ASN A N 1
ATOM 652 C CA . ASN A 1 88 ? 11.002 4.867 -2.073 1.00 75.12 88 ASN A CA 1
ATOM 653 C C . ASN A 1 88 ? 9.718 4.106 -2.433 1.00 75.12 88 ASN A C 1
ATOM 655 O O . ASN A 1 88 ? 8.772 4.067 -1.646 1.00 75.12 88 ASN A O 1
ATOM 659 N N . ARG A 1 89 ? 9.698 3.432 -3.592 1.00 76.00 89 ARG A N 1
ATOM 660 C CA . ARG A 1 89 ? 8.587 2.554 -3.994 1.00 76.00 89 ARG A CA 1
ATOM 661 C C . ARG A 1 89 ? 8.519 1.292 -3.136 1.00 76.00 89 ARG A C 1
ATOM 663 O O . ARG A 1 89 ? 7.425 0.919 -2.724 1.00 76.00 89 ARG A O 1
ATOM 670 N N . ALA A 1 90 ? 9.664 0.694 -2.805 1.00 78.88 90 ALA A N 1
ATOM 671 C CA . ALA A 1 90 ? 9.722 -0.446 -1.888 1.00 78.88 90 ALA A CA 1
ATOM 672 C C . ALA A 1 90 ? 9.262 -0.069 -0.465 1.00 78.88 90 ALA A C 1
ATOM 674 O O . ALA A 1 90 ? 8.478 -0.795 0.145 1.00 78.88 90 ALA A O 1
ATOM 675 N N . LEU A 1 91 ? 9.675 1.099 0.044 1.00 81.75 91 LEU A N 1
ATOM 676 C CA . LEU A 1 91 ? 9.224 1.623 1.340 1.00 81.75 91 LEU A CA 1
ATOM 677 C C . LEU A 1 91 ? 7.715 1.885 1.358 1.00 81.75 91 LEU A C 1
ATOM 679 O O . LEU A 1 91 ? 7.032 1.494 2.308 1.00 81.75 91 LEU A O 1
ATOM 683 N N . LEU A 1 92 ? 7.182 2.499 0.297 1.00 82.75 92 LEU A N 1
ATOM 684 C CA . LEU A 1 92 ? 5.743 2.692 0.131 1.00 82.75 92 LEU A CA 1
ATOM 685 C C . LEU A 1 92 ? 5.009 1.344 0.146 1.00 82.75 92 LEU A C 1
ATOM 687 O O . LEU A 1 92 ? 4.024 1.202 0.869 1.00 82.75 92 LEU A O 1
ATOM 691 N N . GLY A 1 93 ? 5.506 0.348 -0.591 1.00 84.00 93 GLY A N 1
ATOM 692 C CA . GLY A 1 93 ? 4.947 -1.004 -0.594 1.00 84.00 93 GLY A CA 1
ATOM 693 C C . GLY A 1 93 ? 4.932 -1.647 0.791 1.00 84.00 93 GLY A C 1
ATOM 694 O O . GLY A 1 93 ? 3.890 -2.124 1.244 1.00 84.00 93 GLY A O 1
ATOM 695 N N . GLY A 1 94 ? 6.040 -1.553 1.528 1.00 86.00 94 GLY A N 1
ATOM 696 C CA . GLY A 1 94 ? 6.126 -2.014 2.915 1.00 86.00 94 GLY A CA 1
ATOM 697 C C . GLY A 1 94 ? 5.114 -1.331 3.845 1.00 86.00 94 GLY A C 1
ATOM 698 O O . GLY A 1 94 ? 4.490 -1.996 4.676 1.00 86.00 94 GLY A O 1
ATOM 699 N N . CYS A 1 95 ? 4.883 -0.026 3.672 1.00 87.44 95 CYS A N 1
ATOM 700 C CA . CYS A 1 95 ? 3.867 0.711 4.431 1.00 87.44 95 CYS A CA 1
ATOM 701 C C . CYS A 1 95 ? 2.450 0.190 4.151 1.00 87.44 95 CYS A C 1
ATOM 703 O O . CYS A 1 95 ? 1.663 0.026 5.086 1.00 87.44 95 CYS A O 1
ATOM 705 N N . TRP A 1 96 ? 2.130 -0.106 2.888 1.00 87.44 96 TRP A N 1
ATOM 706 C CA . TRP A 1 96 ? 0.831 -0.666 2.502 1.00 87.44 96 TRP A CA 1
ATOM 707 C C . TRP A 1 96 ? 0.626 -2.084 3.027 1.00 87.44 96 TRP A C 1
ATOM 709 O O . TRP A 1 96 ? -0.443 -2.373 3.568 1.00 87.44 96 TRP A O 1
ATOM 719 N N . V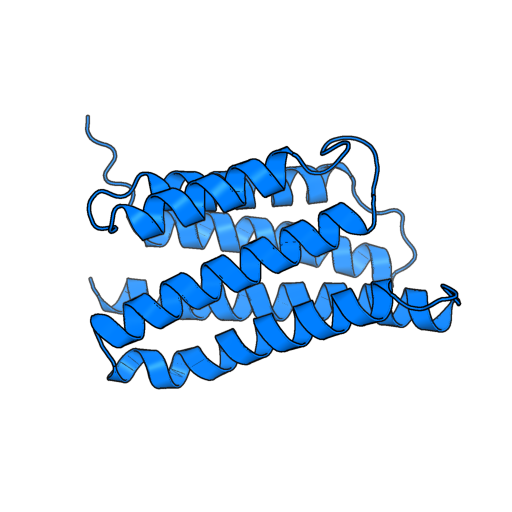AL A 1 97 ? 1.647 -2.942 2.954 1.00 90.12 97 VAL A N 1
ATOM 720 C CA . VAL A 1 97 ? 1.600 -4.290 3.542 1.00 90.12 97 VAL A CA 1
ATOM 721 C C . VAL A 1 97 ? 1.349 -4.208 5.047 1.00 90.12 97 VAL A C 1
ATOM 723 O O . VAL A 1 97 ? 0.447 -4.877 5.555 1.00 90.12 97 VAL A O 1
ATOM 726 N N . ASN A 1 98 ? 2.078 -3.345 5.763 1.00 89.00 98 ASN A N 1
ATOM 727 C CA . ASN A 1 98 ? 1.873 -3.169 7.199 1.00 89.00 98 ASN A CA 1
ATOM 728 C C . ASN A 1 98 ? 0.459 -2.652 7.511 1.00 89.00 98 ASN A C 1
ATOM 730 O O . ASN A 1 98 ? -0.215 -3.192 8.386 1.00 89.00 98 ASN A O 1
ATOM 734 N N . PHE A 1 99 ? -0.022 -1.644 6.779 1.00 89.31 99 PHE A N 1
ATOM 735 C CA . PHE A 1 99 ? -1.370 -1.096 6.952 1.00 89.31 99 PHE A CA 1
ATOM 736 C C . PHE A 1 99 ? -2.459 -2.165 6.788 1.00 89.31 99 PHE A C 1
ATOM 738 O O . PHE A 1 99 ? -3.299 -2.347 7.673 1.00 89.31 99 PHE A O 1
ATOM 745 N N . VAL A 1 100 ? -2.416 -2.909 5.683 1.00 89.44 100 VAL A N 1
ATOM 746 C CA . VAL A 1 100 ? -3.417 -3.931 5.365 1.00 89.44 100 VAL A CA 1
ATOM 747 C C . VAL A 1 100 ? -3.351 -5.096 6.358 1.00 89.44 100 VAL A C 1
ATOM 749 O O . VAL A 1 100 ? -4.390 -5.596 6.797 1.00 89.44 100 VAL A O 1
ATOM 752 N N . TRP A 1 101 ? -2.149 -5.474 6.802 1.00 87.81 101 TRP A N 1
ATOM 753 C CA . TRP A 1 101 ? -1.963 -6.490 7.838 1.00 87.81 101 TRP A CA 1
ATOM 754 C C . TRP A 1 101 ? -2.501 -6.057 9.207 1.00 87.81 101 TRP A C 1
ATOM 756 O O . TRP A 1 101 ? -3.115 -6.863 9.916 1.00 87.81 101 TRP A O 1
ATOM 766 N N . MET A 1 102 ? -2.301 -4.792 9.589 1.00 87.94 102 MET A N 1
ATOM 767 C CA . MET A 1 102 ? -2.836 -4.236 10.835 1.00 87.94 102 MET A CA 1
ATOM 768 C C . MET A 1 102 ? -4.367 -4.256 10.838 1.00 87.94 102 MET A C 1
ATOM 770 O O . MET A 1 102 ? -4.964 -4.746 11.799 1.00 87.94 102 MET A O 1
ATOM 774 N N . GLU A 1 103 ? -5.008 -3.801 9.759 1.00 86.94 103 GLU A N 1
ATOM 775 C CA . GLU A 1 103 ? -6.473 -3.811 9.662 1.00 86.94 103 GLU A CA 1
ATOM 776 C C . GLU A 1 103 ? -7.041 -5.233 9.588 1.00 86.94 103 GLU A C 1
ATOM 778 O O . GLU A 1 103 ? -8.030 -5.529 10.257 1.00 86.94 103 GLU A O 1
ATOM 783 N N . TYR A 1 104 ? -6.380 -6.159 8.889 1.00 87.75 104 TYR A N 1
ATOM 784 C CA . TYR A 1 104 ? -6.775 -7.571 8.896 1.00 87.75 104 TYR A CA 1
ATOM 785 C C . TYR A 1 104 ? -6.677 -8.196 10.294 1.00 87.75 104 TYR A C 1
ATOM 787 O O . TYR A 1 104 ? -7.624 -8.823 10.774 1.00 87.75 104 TYR A O 1
ATOM 795 N N . SER A 1 105 ? -5.559 -7.979 10.991 1.00 86.44 105 SER A N 1
ATOM 796 C CA . SER A 1 105 ? -5.336 -8.486 12.354 1.00 86.44 105 SER A CA 1
ATOM 797 C C . SER A 1 105 ? -6.330 -7.905 13.357 1.00 86.44 105 SER A C 1
ATOM 799 O O . SER A 1 105 ? -6.663 -8.533 14.365 1.00 86.44 105 SER A O 1
ATOM 801 N N . ARG A 1 106 ? -6.785 -6.676 13.117 1.00 84.75 106 ARG A N 1
ATOM 802 C CA . ARG A 1 106 ? -7.828 -6.026 13.904 1.00 84.75 106 ARG A CA 1
ATOM 803 C C . ARG A 1 106 ? -9.207 -6.610 13.600 1.00 84.75 106 ARG A C 1
ATOM 805 O O . ARG A 1 106 ? -9.907 -6.979 14.538 1.00 84.75 106 ARG A O 1
ATOM 812 N N . LEU A 1 107 ? -9.578 -6.749 12.326 1.00 84.81 107 LEU A N 1
ATOM 813 C CA . LEU A 1 107 ? -10.840 -7.379 11.920 1.00 84.81 107 LEU A CA 1
ATOM 814 C C . LEU A 1 107 ? -10.949 -8.801 12.469 1.00 84.81 107 LEU A C 1
ATOM 816 O O . LEU A 1 107 ? -11.989 -9.168 12.996 1.00 84.81 107 LEU A O 1
ATOM 820 N N . ARG A 1 108 ? -9.857 -9.569 12.454 1.00 84.38 108 ARG A N 1
ATOM 821 C CA . ARG A 1 108 ? -9.823 -10.923 13.022 1.00 84.38 108 ARG A CA 1
ATOM 822 C C . ARG A 1 108 ? -10.094 -10.963 14.534 1.00 84.38 108 ARG A C 1
ATOM 824 O O . ARG A 1 108 ? -10.616 -11.964 15.011 1.00 84.38 108 ARG A O 1
ATOM 831 N N . ARG A 1 109 ? -9.737 -9.908 15.278 1.00 82.44 109 ARG A N 1
ATOM 832 C CA . ARG A 1 109 ? -9.988 -9.785 16.728 1.00 82.44 109 ARG A CA 1
ATOM 833 C C . ARG A 1 109 ? -11.393 -9.279 17.048 1.00 82.44 109 ARG A C 1
ATOM 835 O O . ARG A 1 109 ? -11.994 -9.756 17.999 1.00 82.44 109 ARG A O 1
ATOM 842 N N . GLU A 1 110 ? -11.883 -8.296 16.293 1.00 82.69 110 GLU A N 1
ATOM 843 C CA . GLU A 1 110 ? -13.181 -7.657 16.554 1.00 82.69 110 GLU A CA 1
ATOM 844 C C . GLU A 1 110 ? -14.363 -8.429 15.944 1.00 82.69 110 GLU A C 1
ATOM 846 O O . GLU A 1 110 ? -15.427 -8.479 16.548 1.00 82.69 110 GLU A O 1
ATOM 851 N N . ASP A 1 111 ? -14.212 -8.962 14.728 1.00 79.31 111 ASP A N 1
ATOM 852 C CA . ASP A 1 111 ? -15.311 -9.523 13.935 1.00 79.31 111 ASP A CA 1
ATOM 853 C C . ASP A 1 111 ? -14.779 -10.534 12.888 1.00 79.31 111 ASP A C 1
ATOM 855 O O . ASP A 1 111 ? -14.547 -10.184 11.720 1.00 79.31 111 ASP A O 1
ATOM 859 N N . PRO A 1 112 ? -14.539 -11.800 13.285 1.00 78.44 112 PRO A N 1
ATOM 860 C CA . PRO A 1 112 ? -13.894 -12.798 12.430 1.00 78.44 112 PRO A CA 1
ATOM 861 C C . PRO A 1 112 ? -14.694 -13.116 11.158 1.00 78.44 112 PRO A C 1
ATOM 863 O O . PRO A 1 112 ? -14.097 -13.489 10.147 1.00 78.44 112 PRO A O 1
ATOM 866 N N . ALA A 1 113 ? -16.014 -12.895 11.160 1.00 80.50 113 ALA A N 1
ATOM 867 C CA . ALA A 1 113 ? -16.864 -13.081 9.985 1.00 80.50 113 ALA A CA 1
ATOM 868 C C . ALA A 1 113 ? -16.519 -12.101 8.846 1.00 80.50 113 ALA A C 1
ATOM 870 O O . ALA A 1 113 ? -16.633 -12.448 7.670 1.00 80.50 113 ALA A O 1
ATOM 871 N N . LYS A 1 114 ? -16.033 -10.894 9.172 1.00 77.06 114 LYS A N 1
ATOM 872 C CA . LYS A 1 114 ? -15.623 -9.877 8.183 1.00 77.06 114 LYS A CA 1
ATOM 873 C C . LYS A 1 114 ? -14.165 -10.008 7.740 1.00 77.06 114 LYS A C 1
ATOM 875 O O . LYS A 1 114 ? -13.796 -9.471 6.693 1.00 77.06 114 LYS A O 1
ATOM 880 N N . ALA A 1 115 ? -13.344 -10.738 8.496 1.00 77.94 115 ALA A N 1
ATOM 881 C CA . ALA A 1 115 ? -11.941 -10.973 8.161 1.00 77.94 115 ALA A CA 1
ATOM 882 C C . ALA A 1 115 ? -11.782 -11.911 6.951 1.00 77.94 115 ALA A C 1
ATOM 884 O O . ALA A 1 115 ? -10.939 -11.657 6.091 1.00 77.94 115 ALA A O 1
ATOM 885 N N . GLY A 1 116 ? -12.623 -12.947 6.842 1.00 78.56 116 GLY A N 1
ATOM 886 C CA . GLY A 1 116 ? -12.595 -13.905 5.728 1.00 78.56 116 GLY A CA 1
ATOM 887 C C . GLY A 1 116 ? -12.666 -13.230 4.349 1.00 78.56 116 GLY A C 1
ATOM 888 O O . GLY A 1 116 ? -11.724 -13.371 3.569 1.00 78.56 116 GLY A O 1
ATOM 889 N N . PRO A 1 117 ? -13.698 -12.412 4.065 1.00 80.50 117 PRO A N 1
ATOM 890 C CA . PRO A 1 117 ? -13.819 -11.689 2.796 1.00 80.50 117 PRO A CA 1
ATOM 891 C C . PRO A 1 117 ? -12.696 -10.675 2.518 1.00 80.50 117 PRO A C 1
ATOM 893 O O . PRO A 1 117 ? -12.434 -10.358 1.361 1.00 80.50 117 PRO A O 1
ATOM 89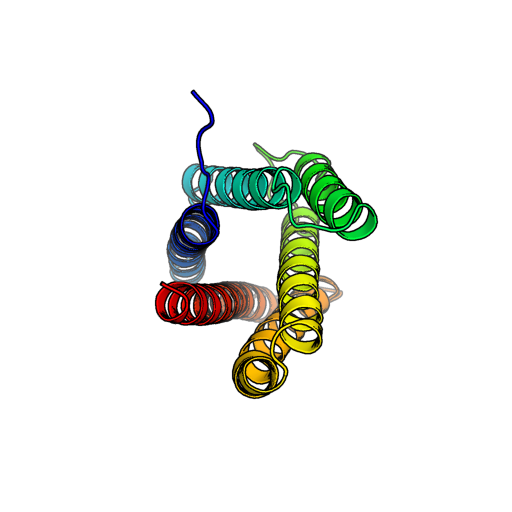6 N N . PHE A 1 118 ? -12.026 -10.155 3.554 1.00 86.06 118 PHE A N 1
ATOM 897 C CA . PHE A 1 118 ? -10.920 -9.198 3.402 1.00 86.06 118 PHE A CA 1
ATOM 898 C C . PHE A 1 118 ? -9.569 -9.877 3.117 1.00 86.06 118 PHE A C 1
ATOM 900 O O . PHE A 1 118 ? -8.671 -9.247 2.560 1.00 86.06 118 PHE A O 1
ATOM 907 N N . SER A 1 119 ? -9.424 -11.168 3.436 1.00 87.50 119 SER A N 1
ATOM 908 C CA . SER A 1 119 ? -8.175 -11.921 3.240 1.00 87.50 119 SER A CA 1
ATOM 909 C C . SER A 1 119 ? -7.672 -11.911 1.789 1.00 87.50 119 SER A C 1
ATOM 911 O O . SER A 1 119 ? -6.467 -11.815 1.563 1.00 87.50 119 SER A O 1
ATOM 913 N N . GLY A 1 120 ? -8.581 -11.916 0.806 1.00 87.56 120 GLY A N 1
ATOM 914 C CA . GLY A 1 120 ? -8.231 -11.828 -0.614 1.00 87.56 120 GLY A CA 1
ATOM 915 C C . GLY A 1 120 ? -7.577 -10.495 -0.989 1.00 87.56 120 GLY A C 1
ATOM 916 O O . GLY A 1 120 ? -6.580 -10.480 -1.706 1.00 87.56 120 GLY A O 1
ATOM 917 N N . ALA A 1 121 ? -8.074 -9.380 -0.444 1.00 88.94 121 ALA A N 1
ATOM 918 C CA . ALA A 1 121 ? -7.475 -8.064 -0.661 1.00 88.94 121 ALA A CA 1
ATOM 919 C C . ALA A 1 121 ? -6.105 -7.939 0.027 1.00 88.94 121 ALA A C 1
ATOM 921 O O . ALA A 1 121 ? -5.185 -7.346 -0.534 1.00 88.94 121 ALA A O 1
ATOM 922 N N . VAL A 1 122 ? -5.943 -8.551 1.207 1.00 90.62 122 VAL A N 1
ATOM 923 C CA . VAL A 1 122 ? -4.647 -8.644 1.902 1.00 90.62 122 VAL A CA 1
ATOM 924 C C . VAL A 1 122 ? -3.634 -9.406 1.058 1.00 90.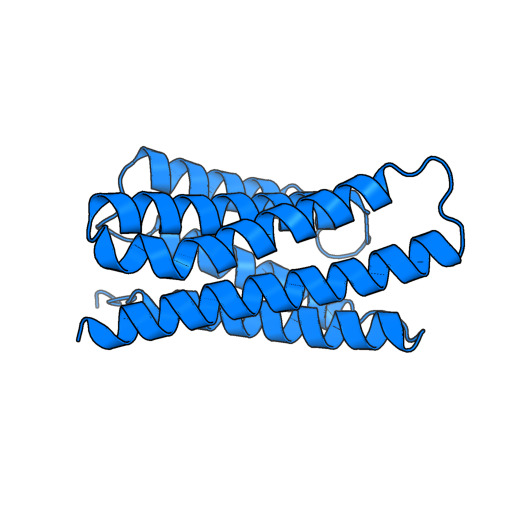62 122 VAL A C 1
ATOM 926 O O . VAL A 1 122 ? -2.537 -8.907 0.819 1.00 90.62 122 VAL A O 1
ATOM 929 N N . ALA A 1 123 ? -4.012 -10.590 0.573 1.00 90.44 123 ALA A N 1
ATOM 930 C CA . ALA A 1 123 ? -3.150 -11.411 -0.265 1.00 90.44 123 ALA A CA 1
ATOM 931 C C . ALA A 1 123 ? -2.769 -10.687 -1.562 1.00 90.44 123 ALA A C 1
ATOM 933 O O . ALA A 1 123 ? -1.596 -10.687 -1.922 1.00 90.44 123 ALA A O 1
ATOM 934 N N . ALA A 1 124 ? -3.721 -10.020 -2.221 1.00 90.75 124 ALA A N 1
ATOM 935 C CA . ALA A 1 124 ? -3.458 -9.258 -3.438 1.00 90.75 124 ALA A CA 1
ATOM 936 C C . ALA A 1 124 ? -2.422 -8.150 -3.210 1.00 90.75 124 ALA A C 1
ATOM 938 O O . ALA A 1 124 ? -1.457 -8.062 -3.963 1.00 90.75 124 ALA A O 1
ATOM 939 N N . VAL A 1 125 ? -2.568 -7.350 -2.145 1.00 92.31 125 VAL A N 1
ATOM 940 C CA . VAL A 1 125 ? -1.579 -6.312 -1.814 1.00 92.31 125 VAL A CA 1
ATOM 941 C C . VAL A 1 125 ? -0.223 -6.954 -1.528 1.00 92.31 125 VAL A C 1
ATOM 943 O O . VAL A 1 125 ? 0.759 -6.588 -2.159 1.00 92.31 125 VAL A O 1
ATOM 946 N N . CYS A 1 126 ? -0.150 -7.962 -0.658 1.00 91.69 126 CYS A N 1
ATOM 947 C CA . CYS A 1 126 ? 1.124 -8.604 -0.328 1.00 91.69 126 CYS A CA 1
ATOM 948 C C . CYS A 1 126 ? 1.829 -9.211 -1.552 1.00 91.69 126 CYS A C 1
ATOM 950 O O . CYS A 1 126 ? 3.034 -9.030 -1.708 1.00 91.69 126 CYS A O 1
ATOM 952 N N . LEU A 1 127 ? 1.098 -9.915 -2.420 1.00 91.88 127 LEU A N 1
ATOM 953 C CA . LEU A 1 127 ? 1.662 -10.559 -3.607 1.00 91.88 127 LEU A CA 1
ATOM 954 C C . LEU A 1 127 ? 2.115 -9.539 -4.653 1.00 91.88 127 LEU A C 1
ATOM 956 O O . LEU A 1 127 ? 3.202 -9.693 -5.206 1.00 91.88 127 LEU A O 1
ATOM 960 N N . CYS A 1 128 ? 1.325 -8.491 -4.903 1.00 92.00 128 CYS A N 1
ATOM 961 C CA . CYS A 1 128 ? 1.699 -7.440 -5.847 1.00 92.00 128 CYS A CA 1
ATOM 962 C C . CYS A 1 128 ? 2.935 -6.667 -5.366 1.00 92.00 128 CYS A C 1
ATOM 964 O O . CYS A 1 128 ? 3.871 -6.480 -6.141 1.00 92.00 128 CYS A O 1
ATOM 966 N N . GLU A 1 129 ? 2.991 -6.286 -4.086 1.00 89.50 129 GLU A N 1
ATOM 967 C CA . GLU A 1 129 ? 4.147 -5.567 -3.527 1.00 89.50 129 GLU A CA 1
ATOM 968 C C . GLU A 1 129 ? 5.407 -6.442 -3.503 1.00 89.50 129 GLU A C 1
ATOM 970 O O . GLU A 1 129 ? 6.504 -5.966 -3.807 1.00 89.50 129 GLU A O 1
ATOM 975 N N . LEU A 1 130 ? 5.261 -7.738 -3.195 1.00 90.25 130 LEU A N 1
ATOM 976 C CA . LEU A 1 130 ? 6.357 -8.702 -3.281 1.00 90.25 130 LEU A CA 1
ATOM 977 C C . LEU A 1 130 ? 6.871 -8.800 -4.720 1.00 90.25 130 LEU A C 1
ATOM 979 O O . LEU A 1 130 ? 8.067 -8.644 -4.949 1.00 90.25 130 LEU A O 1
ATOM 983 N N . ALA A 1 131 ? 5.981 -9.013 -5.690 1.00 89.81 131 ALA A N 1
ATOM 984 C CA . ALA A 1 131 ? 6.348 -9.121 -7.098 1.00 89.81 131 ALA A CA 1
ATOM 985 C C . ALA A 1 131 ? 7.027 -7.840 -7.605 1.00 89.81 131 ALA A C 1
ATOM 987 O O . ALA A 1 131 ? 8.049 -7.912 -8.286 1.00 89.81 131 ALA A O 1
ATOM 988 N N . GLN A 1 132 ? 6.523 -6.666 -7.215 1.00 87.75 132 GLN A N 1
ATOM 989 C CA . GLN A 1 132 ? 7.142 -5.388 -7.558 1.00 87.75 132 GLN A CA 1
ATOM 990 C C . GLN A 1 132 ? 8.546 -5.250 -6.951 1.00 87.75 132 GLN A C 1
ATOM 992 O O . GLN A 1 132 ? 9.465 -4.771 -7.616 1.00 87.75 132 GLN A O 1
ATOM 997 N N . THR A 1 133 ? 8.727 -5.690 -5.705 1.00 85.94 133 THR A N 1
ATOM 998 C CA . THR A 1 133 ? 10.030 -5.667 -5.027 1.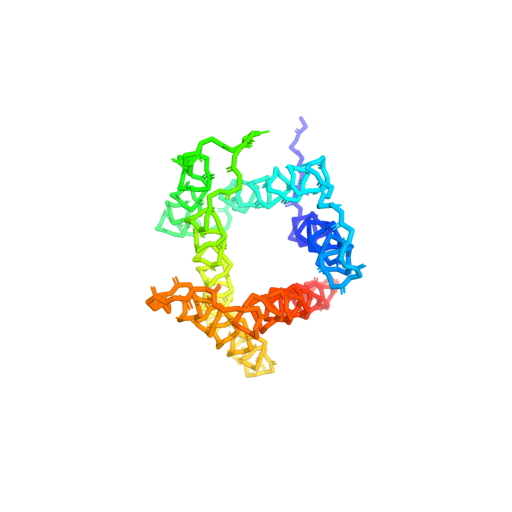00 85.94 133 THR A CA 1
ATOM 999 C C . THR A 1 133 ? 11.008 -6.655 -5.662 1.00 85.94 133 THR A C 1
ATOM 1001 O O . THR A 1 133 ? 12.176 -6.328 -5.834 1.00 85.94 133 THR A O 1
ATOM 1004 N N . LEU A 1 134 ? 10.552 -7.837 -6.080 1.00 87.00 134 LEU A N 1
ATOM 1005 C CA . LEU A 1 134 ? 11.390 -8.812 -6.784 1.00 87.00 134 LEU A CA 1
ATOM 1006 C C . LEU A 1 134 ? 11.863 -8.289 -8.143 1.00 87.00 134 LEU A C 1
ATOM 1008 O O . LEU A 1 134 ? 13.032 -8.448 -8.479 1.00 87.00 134 LEU A O 1
ATOM 1012 N N . LEU A 1 135 ? 10.991 -7.607 -8.892 1.00 86.25 135 LEU A N 1
ATOM 1013 C CA . LEU A 1 135 ? 11.374 -6.948 -10.145 1.00 86.25 135 LEU A CA 1
ATOM 1014 C C . LEU A 1 135 ? 12.433 -5.859 -9.926 1.00 86.25 135 LEU A C 1
ATOM 1016 O O . LEU A 1 135 ? 13.247 -5.614 -10.809 1.00 86.25 135 LEU A O 1
ATOM 1020 N N . LEU A 1 136 ? 12.454 -5.234 -8.746 1.00 83.00 136 LEU A N 1
ATOM 1021 C CA . LEU A 1 136 ? 13.472 -4.259 -8.364 1.00 83.00 136 LEU A CA 1
ATOM 1022 C C . LEU A 1 136 ? 14.855 -4.877 -8.134 1.00 83.00 136 LEU A C 1
ATOM 1024 O O . LEU A 1 136 ? 15.863 -4.209 -8.340 1.00 83.00 136 LEU A O 1
ATOM 1028 N N . LEU A 1 137 ? 14.889 -6.134 -7.690 1.00 82.50 137 LEU A N 1
ATOM 1029 C CA . LEU A 1 137 ? 16.113 -6.890 -7.424 1.00 82.50 137 LEU A CA 1
ATOM 1030 C C . LEU A 1 137 ? 16.691 -7.537 -8.689 1.00 82.50 137 LEU A C 1
ATOM 1032 O O . LEU A 1 137 ? 17.711 -8.222 -8.608 1.00 82.50 137 LEU A O 1
ATOM 1036 N N . ALA A 1 138 ? 16.046 -7.355 -9.846 1.00 80.81 138 ALA A N 1
ATOM 1037 C CA . ALA A 1 138 ? 16.564 -7.859 -11.105 1.00 80.81 138 ALA A CA 1
ATOM 1038 C C . ALA A 1 138 ? 17.959 -7.259 -11.385 1.00 80.81 138 ALA A C 1
ATOM 1040 O O . ALA A 1 138 ? 18.126 -6.042 -11.277 1.00 80.81 138 ALA A O 1
ATOM 1041 N N . PRO A 1 139 ? 18.955 -8.088 -11.755 1.00 71.44 139 PRO A N 1
ATOM 1042 C CA . PRO A 1 139 ? 20.343 -7.647 -11.912 1.00 71.44 139 PRO A CA 1
ATOM 1043 C C . PRO A 1 139 ? 20.515 -6.636 -13.052 1.00 71.44 139 PRO A C 1
ATOM 1045 O O . PRO A 1 139 ? 21.385 -5.774 -12.981 1.00 71.44 139 PRO A O 1
ATOM 1048 N N . GLU A 1 140 ? 19.652 -6.700 -14.069 1.00 79.56 140 GLU A N 1
ATOM 1049 C CA . GLU A 1 140 ? 19.604 -5.740 -15.166 1.00 79.56 140 GLU A CA 1
ATOM 1050 C C . GLU A 1 140 ? 18.164 -5.297 -15.428 1.00 79.56 140 GLU A C 1
ATOM 1052 O O . GLU A 1 140 ? 17.263 -6.111 -15.632 1.00 79.56 140 GLU A O 1
ATOM 1057 N N . MET A 1 141 ? 17.944 -3.984 -15.468 1.00 77.94 141 MET A N 1
ATOM 1058 C CA . MET A 1 141 ? 16.664 -3.389 -15.856 1.00 77.94 141 MET A CA 1
ATOM 1059 C C . MET A 1 141 ? 16.566 -3.330 -17.384 1.00 77.94 141 MET A C 1
ATOM 1061 O O . MET A 1 141 ? 16.739 -2.271 -17.992 1.00 77.94 141 MET A O 1
ATOM 1065 N N . THR A 1 142 ? 16.294 -4.474 -18.014 1.00 85.75 142 THR A N 1
ATOM 1066 C CA . THR A 1 142 ? 15.940 -4.527 -19.442 1.00 85.75 142 THR A CA 1
ATOM 1067 C C . THR A 1 142 ? 14.604 -3.822 -19.693 1.00 85.75 142 THR A C 1
ATOM 1069 O O . THR A 1 142 ? 13.807 -3.628 -18.772 1.00 85.75 142 THR A O 1
ATOM 1072 N N . ASP A 1 143 ? 14.311 -3.445 -20.938 1.00 84.19 143 ASP A N 1
ATOM 1073 C CA . ASP A 1 143 ? 13.062 -2.734 -21.252 1.00 84.19 143 ASP A CA 1
ATOM 1074 C C . ASP A 1 143 ? 11.809 -3.573 -20.959 1.00 84.19 143 ASP A C 1
ATOM 1076 O O . ASP A 1 143 ? 10.796 -3.037 -20.504 1.00 84.19 143 ASP A O 1
ATOM 1080 N N . LEU A 1 144 ? 11.906 -4.901 -21.092 1.00 84.88 144 LEU A N 1
ATOM 1081 C CA . LEU A 1 144 ? 10.854 -5.827 -20.673 1.00 84.88 144 LEU A CA 1
ATOM 1082 C C . LEU A 1 144 ? 10.629 -5.782 -19.154 1.00 84.88 144 LEU A C 1
ATOM 1084 O O . LEU A 1 144 ? 9.485 -5.745 -18.701 1.00 84.88 144 LEU A O 1
ATOM 1088 N N . ILE A 1 145 ? 11.706 -5.749 -18.362 1.00 84.25 145 ILE A N 1
ATOM 1089 C CA . ILE A 1 145 ? 11.631 -5.681 -16.896 1.00 84.25 145 ILE A CA 1
ATOM 1090 C C . ILE A 1 145 ? 11.081 -4.324 -16.448 1.00 84.25 145 ILE A C 1
ATOM 1092 O O . ILE A 1 145 ? 10.238 -4.286 -15.555 1.00 84.25 145 ILE A O 1
ATOM 1096 N N . LYS A 1 146 ? 11.463 -3.219 -17.102 1.00 81.94 146 LYS A N 1
ATOM 1097 C CA . LYS A 1 146 ? 10.885 -1.887 -16.842 1.00 81.94 146 LYS A CA 1
ATOM 1098 C C . LYS A 1 146 ? 9.383 -1.854 -17.127 1.00 81.94 146 LYS A C 1
ATOM 1100 O O . LYS A 1 146 ? 8.616 -1.334 -16.317 1.00 81.94 146 LYS A O 1
ATOM 1105 N N . MET A 1 147 ? 8.953 -2.435 -18.249 1.00 84.56 147 MET A N 1
ATOM 1106 C CA . MET A 1 147 ? 7.533 -2.539 -18.589 1.00 84.56 147 MET A CA 1
ATOM 1107 C C . MET A 1 147 ? 6.780 -3.382 -17.553 1.00 84.56 147 MET A C 1
ATOM 1109 O O . MET A 1 147 ? 5.754 -2.942 -17.034 1.00 84.56 147 MET A O 1
ATOM 1113 N N . ALA A 1 148 ? 7.314 -4.555 -17.196 1.00 86.62 148 ALA A N 1
ATOM 1114 C CA . ALA A 1 148 ? 6.740 -5.418 -16.166 1.00 86.62 148 ALA A CA 1
ATOM 1115 C C . ALA A 1 148 ? 6.672 -4.714 -14.802 1.00 86.62 148 ALA A C 1
ATOM 1117 O O . ALA A 1 148 ? 5.674 -4.831 -14.096 1.00 86.62 148 ALA A O 1
ATOM 1118 N N . TYR A 1 149 ? 7.693 -3.933 -14.452 1.00 85.88 149 TYR A N 1
ATOM 1119 C CA . TYR A 1 149 ? 7.747 -3.153 -13.220 1.00 85.88 149 TYR A CA 1
ATOM 1120 C C . TYR A 1 149 ? 6.669 -2.062 -13.178 1.00 85.88 149 TYR A C 1
ATOM 1122 O O . TYR A 1 149 ? 5.978 -1.921 -12.167 1.00 85.88 149 TYR A O 1
ATOM 1130 N N . ASN A 1 150 ? 6.474 -1.323 -14.274 1.00 87.06 150 ASN A N 1
ATOM 1131 C CA . ASN A 1 150 ? 5.426 -0.303 -14.375 1.00 87.06 150 ASN A CA 1
ATOM 1132 C C . ASN A 1 150 ? 4.020 -0.922 -14.353 1.00 87.06 150 ASN A C 1
ATOM 1134 O O . ASN A 1 150 ? 3.124 -0.404 -13.683 1.00 87.06 150 ASN A O 1
ATOM 1138 N N . LEU A 1 151 ? 3.832 -2.061 -15.023 1.00 88.88 151 LEU A N 1
ATOM 1139 C CA . LEU A 1 151 ? 2.573 -2.806 -14.986 1.00 88.88 151 LEU A CA 1
ATOM 1140 C C . LEU A 1 151 ? 2.278 -3.334 -13.579 1.00 88.88 151 LEU A C 1
ATOM 1142 O O . LEU A 1 151 ? 1.147 -3.240 -13.103 1.00 88.88 151 LEU A O 1
ATOM 1146 N N . MET A 1 152 ? 3.300 -3.838 -12.887 1.00 90.19 152 MET A N 1
ATOM 1147 C CA . MET A 1 152 ? 3.157 -4.303 -11.512 1.00 90.19 152 MET A CA 1
ATOM 1148 C C . MET A 1 152 ? 2.845 -3.147 -10.564 1.00 90.19 152 MET A C 1
ATOM 1150 O O . MET A 1 152 ? 1.995 -3.293 -9.694 1.00 90.19 152 MET A O 1
ATOM 1154 N N . PHE A 1 153 ? 3.447 -1.971 -10.766 1.00 87.06 153 PHE A N 1
ATOM 1155 C CA . PHE A 1 153 ? 3.089 -0.775 -10.005 1.00 87.06 153 PHE A CA 1
ATOM 1156 C C . PHE A 1 153 ? 1.605 -0.423 -10.172 1.00 87.06 153 PHE A C 1
ATOM 1158 O O . PHE A 1 153 ? 0.916 -0.182 -9.180 1.00 87.06 153 PHE A O 1
ATOM 1165 N N . PHE A 1 154 ? 1.083 -0.466 -11.400 1.00 90.19 154 PHE A N 1
ATOM 1166 C CA . PHE A 1 154 ? -0.347 -0.285 -11.645 1.00 90.19 154 PHE A CA 1
ATOM 1167 C C . PHE A 1 154 ? -1.191 -1.343 -10.911 1.00 90.19 154 PHE A C 1
ATOM 1169 O O . PHE A 1 154 ? -2.135 -0.991 -10.198 1.00 90.19 154 PHE A O 1
ATOM 1176 N N . ALA A 1 155 ? -0.806 -2.620 -10.977 1.00 91.19 155 ALA A N 1
ATOM 1177 C CA . ALA A 1 155 ? -1.476 -3.695 -10.243 1.00 91.19 155 ALA A CA 1
ATOM 1178 C C . ALA A 1 155 ? -1.458 -3.478 -8.714 1.00 91.19 155 ALA A C 1
ATOM 1180 O O . ALA A 1 155 ? -2.496 -3.633 -8.066 1.00 91.19 155 ALA A O 1
ATOM 1181 N N . CYS A 1 156 ? -0.337 -3.027 -8.138 1.00 90.56 156 CYS A N 1
ATOM 1182 C CA . CYS A 1 156 ? -0.246 -2.651 -6.724 1.00 90.56 156 CYS A CA 1
ATOM 1183 C C . CYS A 1 156 ? -1.260 -1.557 -6.376 1.00 90.56 156 CYS A C 1
ATOM 1185 O O . CYS A 1 156 ? -1.962 -1.658 -5.370 1.00 90.56 156 CYS A O 1
ATOM 1187 N N . THR A 1 157 ? -1.391 -0.521 -7.211 1.00 90.19 157 THR A N 1
ATOM 1188 C CA . THR A 1 157 ? -2.368 0.552 -6.960 1.00 90.19 157 THR A CA 1
ATOM 1189 C C . THR A 1 157 ? -3.809 0.044 -6.988 1.00 90.19 157 THR A C 1
ATOM 1191 O O . THR A 1 157 ? -4.594 0.418 -6.115 1.00 90.19 157 THR A O 1
ATOM 1194 N N . LEU A 1 158 ? -4.146 -0.877 -7.897 1.00 91.62 158 LEU A N 1
ATOM 1195 C CA . LEU A 1 158 ? -5.453 -1.543 -7.929 1.00 91.62 158 LEU A CA 1
ATOM 1196 C C . LEU A 1 158 ? -5.706 -2.374 -6.670 1.00 91.62 158 LEU A C 1
ATOM 1198 O O . LEU A 1 158 ? -6.772 -2.247 -6.065 1.00 91.62 158 LEU A O 1
ATOM 1202 N N . ALA A 1 159 ? -4.726 -3.165 -6.231 1.00 91.69 159 ALA A N 1
ATOM 1203 C CA . ALA A 1 159 ? -4.838 -3.971 -5.018 1.00 91.69 159 ALA A CA 1
ATOM 1204 C C . 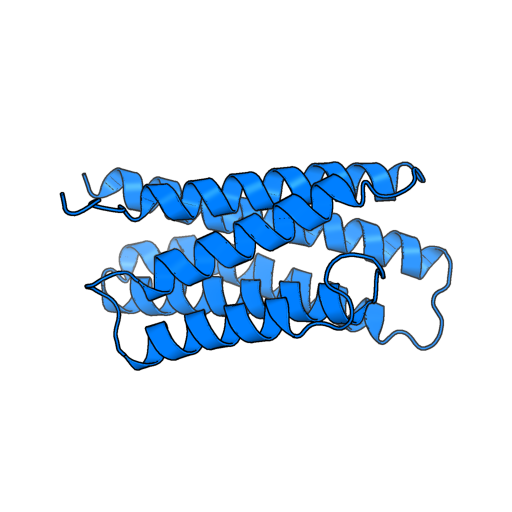ALA A 1 159 ? -5.042 -3.095 -3.768 1.00 91.69 159 ALA A C 1
ATOM 1206 O O . ALA A 1 159 ? -5.940 -3.357 -2.962 1.00 91.69 159 ALA A O 1
ATOM 1207 N N . ARG A 1 160 ? -4.273 -2.004 -3.638 1.00 91.81 160 ARG A N 1
ATOM 1208 C CA . ARG A 1 160 ? -4.423 -1.012 -2.554 1.00 91.81 160 ARG A CA 1
ATOM 1209 C C . ARG A 1 160 ? -5.812 -0.369 -2.573 1.00 91.81 160 ARG A C 1
ATOM 1211 O O . ARG A 1 160 ? -6.458 -0.257 -1.530 1.00 91.81 160 ARG A O 1
ATOM 1218 N N . GLY A 1 161 ? -6.291 0.018 -3.757 1.00 90.38 161 GLY A N 1
ATOM 1219 C CA . GLY A 1 161 ? -7.621 0.600 -3.946 1.00 90.38 161 GLY A CA 1
ATOM 1220 C C . GLY A 1 161 ? -8.735 -0.365 -3.555 1.00 90.38 161 GLY A C 1
ATOM 1221 O O . GLY A 1 161 ? -9.645 0.009 -2.814 1.00 90.38 161 GLY A O 1
ATOM 1222 N N . TRP A 1 162 ? -8.632 -1.626 -3.974 1.00 91.44 162 TRP A N 1
ATOM 1223 C CA . TRP A 1 162 ? -9.584 -2.668 -3.600 1.00 91.44 162 TRP A CA 1
ATOM 1224 C C . TRP A 1 162 ? -9.633 -2.884 -2.083 1.00 91.44 162 TRP A C 1
ATOM 1226 O O . TRP A 1 162 ? -10.725 -2.894 -1.505 1.00 91.44 162 TRP A O 1
ATOM 1236 N N . ALA A 1 163 ? -8.472 -2.972 -1.424 1.00 89.06 163 ALA A N 1
ATOM 1237 C CA . ALA A 1 163 ? -8.389 -3.119 0.027 1.00 89.06 163 ALA A CA 1
ATOM 1238 C C . ALA A 1 163 ? -9.071 -1.954 0.763 1.00 89.06 163 ALA A C 1
ATOM 1240 O O . ALA A 1 163 ? -9.867 -2.170 1.679 1.00 89.06 163 ALA A O 1
ATOM 1241 N N . LEU A 1 164 ? -8.829 -0.716 0.331 1.00 89.50 164 LEU A N 1
ATOM 1242 C CA . LEU A 1 164 ? -9.447 0.459 0.941 1.00 89.50 164 LEU A CA 1
ATOM 1243 C C . LEU A 1 164 ? -10.951 0.546 0.710 1.00 89.50 164 LEU A C 1
ATOM 1245 O O . LEU A 1 164 ? -11.684 0.876 1.639 1.00 89.50 164 LEU A O 1
ATOM 1249 N N . VAL A 1 165 ? -11.434 0.234 -0.494 1.00 88.75 165 VAL A N 1
ATOM 1250 C CA . VAL A 1 165 ? -12.876 0.217 -0.780 1.00 88.75 165 VAL A CA 1
ATOM 1251 C C . VAL A 1 165 ? -13.574 -0.863 0.048 1.00 88.75 165 VAL A C 1
ATOM 1253 O O . VAL A 1 165 ? -14.662 -0.620 0.576 1.00 88.75 165 VAL A O 1
ATOM 1256 N N . ALA A 1 166 ? -12.947 -2.030 0.221 1.00 87.69 166 ALA A N 1
ATOM 1257 C CA . ALA A 1 166 ? -13.462 -3.084 1.088 1.00 87.69 166 ALA A CA 1
ATOM 1258 C C . ALA A 1 166 ? -13.575 -2.605 2.547 1.00 87.69 166 ALA A C 1
ATOM 1260 O O . ALA A 1 166 ? -14.646 -2.726 3.149 1.00 87.69 166 ALA A O 1
ATOM 1261 N N . LEU A 1 167 ? -12.522 -1.985 3.090 1.00 86.25 167 LEU A N 1
ATOM 1262 C CA . LEU A 1 167 ? -12.527 -1.421 4.446 1.00 86.25 167 LEU A CA 1
ATOM 1263 C C . LEU A 1 167 ? -13.546 -0.286 4.602 1.00 86.25 167 LEU A C 1
ATOM 1265 O O . LEU A 1 167 ? -14.271 -0.234 5.597 1.00 86.25 167 LEU A O 1
ATOM 1269 N N . TYR A 1 168 ? -13.662 0.587 3.602 1.00 85.75 168 TYR A N 1
ATOM 1270 C CA . TYR A 1 168 ? -14.627 1.682 3.594 1.00 85.75 168 TYR A CA 1
ATOM 1271 C C . TYR A 1 168 ? -16.071 1.166 3.638 1.00 85.75 168 TYR A C 1
ATOM 1273 O O . TYR A 1 168 ? -16.865 1.629 4.460 1.00 85.75 168 TYR A O 1
ATOM 1281 N N . ARG A 1 169 ? -16.411 0.160 2.820 1.00 83.38 169 ARG A N 1
ATOM 1282 C CA . ARG A 1 169 ? -17.740 -0.481 2.827 1.00 83.38 169 ARG A CA 1
ATOM 1283 C C . ARG A 1 169 ? -18.042 -1.142 4.171 1.00 83.38 169 ARG A C 1
ATOM 1285 O O . ARG A 1 169 ? -19.131 -0.970 4.716 1.00 83.38 169 ARG A O 1
ATOM 1292 N N . GLN A 1 170 ? -17.070 -1.845 4.747 1.00 81.44 170 GLN A N 1
ATOM 1293 C CA . GLN A 1 170 ? -17.234 -2.469 6.061 1.00 81.44 170 GLN A CA 1
ATOM 1294 C C . GLN A 1 170 ? -17.421 -1.428 7.173 1.00 81.44 170 GLN A C 1
ATOM 1296 O O . GLN A 1 170 ? -18.259 -1.619 8.056 1.00 81.44 170 GLN A O 1
ATOM 1301 N N . ALA A 1 171 ? -16.711 -0.300 7.108 1.00 74.88 171 ALA A N 1
ATOM 1302 C CA . ALA A 1 171 ? -16.893 0.820 8.026 1.00 74.88 171 ALA A CA 1
ATOM 1303 C C . ALA A 1 171 ? -18.236 1.544 7.832 1.00 74.88 171 ALA A C 1
ATOM 1305 O O . ALA A 1 171 ? -18.752 2.127 8.784 1.00 74.88 171 ALA A O 1
ATOM 1306 N N . ALA A 1 172 ? -18.816 1.508 6.628 1.00 64.62 172 ALA A N 1
ATOM 1307 C CA . ALA A 1 172 ? -20.151 2.034 6.360 1.00 64.62 172 ALA A CA 1
ATOM 1308 C C . ALA A 1 172 ? -21.266 1.180 6.973 1.00 64.62 172 ALA A C 1
ATOM 1310 O O . ALA A 1 172 ? -22.208 1.752 7.500 1.00 64.62 172 ALA A O 1
ATOM 1311 N N . SER A 1 173 ? -21.108 -0.147 7.006 1.00 58.81 173 SER A N 1
ATOM 1312 C CA . SER A 1 173 ? -22.078 -1.084 7.606 1.00 58.81 173 SER A CA 1
ATOM 1313 C C . SER A 1 173 ? -22.169 -1.069 9.143 1.00 58.81 173 SER A C 1
ATOM 1315 O O . SER A 1 173 ? -22.936 -1.837 9.710 1.00 58.81 173 SER A O 1
ATOM 1317 N N . ARG A 1 174 ? -21.325 -0.284 9.832 1.00 54.34 174 ARG A N 1
ATOM 1318 C CA . ARG A 1 174 ? -21.269 -0.193 11.307 1.00 54.34 174 ARG A CA 1
ATOM 1319 C C . ARG A 1 174 ? -21.989 1.047 11.874 1.00 54.34 174 ARG A C 1
ATOM 1321 O O . ARG A 1 174 ? -21.922 1.251 13.083 1.00 54.34 174 ARG A O 1
ATOM 1328 N N . GLN A 1 175 ? -22.583 1.886 11.024 1.00 43.69 175 GLN A N 1
ATOM 1329 C CA . GLN A 1 175 ? -23.461 2.997 11.423 1.00 43.69 175 GLN A CA 1
ATOM 1330 C C . GLN A 1 175 ? -24.913 2.570 11.274 1.00 43.69 175 GLN A C 1
ATOM 1332 O O . GLN A 1 175 ? -25.712 3.017 12.118 1.00 43.69 175 GLN A O 1
#

Foldseek 3Di:
DPPPPAPLNLLVLLLQLLVLLLVQLVCLLVVHDGDLVSNLSSLVSLLVSLQVVLVDPPDDPVSSVLSVVLSVLLVPPPCSRDDDDLVNLLSVLVSLLSVLVSVLVVCCVPPVVLSVVLVVLSCQSVVLSVVLVVLVVPPDCDVVSSSVNSVSSSSNSVSSNVNSVSVSVVSVVVD

pLDDT: mean 79.33, std 11.77, range [37.5, 92.31]

Sequence (175 aa):
MSLTLTRKTYYLLGILAVACNMFNAILLLTGSTPLSLGENIAFVLTGLMLLFLAALRNISGSEKARCFLSFVLLLAGPASLTTYAPINRALLGGCWVNFVWMEYSRLRREDPAKAGPFSGAVAAVCLCELAQTLLLLAPEMTDLIKMAYNLMFFACTLARGWALVALYRQAASRQ

Secondary structure (DSSP, 8-state):
------HHHHHHHHHHHHHHHHHHHHHHHTTPPP-HHHHHHHHHHHHHHHHHHHT-TTS-HHHHHHHHHHHHHHHHSTTTTT---HHHHHHHHHHHHHHHHHHHHHHHHH-HHHHHHHHHHHHHHHHHHHHHHHHHT-SS--HHHHHHHHHHHHHHHHHHHHHHHHHHHHHHTT-

Radius of gyration: 16.25 Å; chains: 1; bounding box: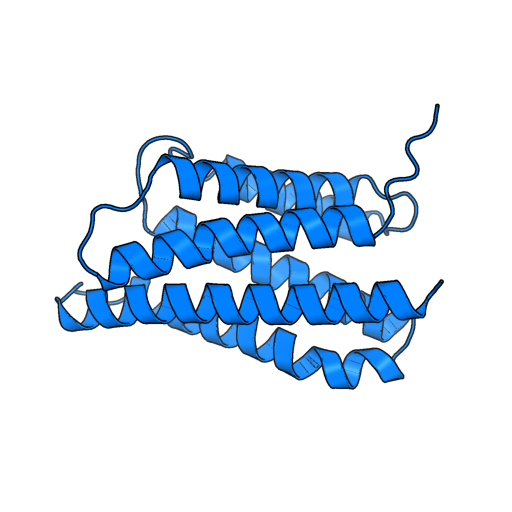 44×35×44 Å